Protein AF-A0A9X5UL87-F1 (afdb_monomer_lite)

Structure (mmCIF, N/CA/C/O backbone):
data_AF-A0A9X5UL87-F1
#
_entry.id   AF-A0A9X5UL87-F1
#
loop_
_atom_site.group_PDB
_atom_site.id
_atom_site.type_symbol
_atom_site.label_atom_id
_atom_site.label_alt_id
_atom_site.label_comp_id
_atom_site.label_asym_id
_atom_site.label_entity_id
_atom_site.label_seq_id
_atom_site.pdbx_PDB_ins_code
_atom_site.Cartn_x
_atom_site.Cartn_y
_atom_site.Cartn_z
_atom_site.occupancy
_atom_site.B_iso_or_equiv
_atom_site.auth_seq_id
_atom_site.auth_comp_id
_atom_site.auth_asym_id
_atom_site.auth_atom_id
_atom_site.pdbx_PDB_model_num
ATOM 1 N N . MET A 1 1 ? -12.322 -50.185 -25.690 1.00 37.03 1 MET A N 1
ATOM 2 C CA . MET A 1 1 ? -13.194 -49.139 -26.268 1.00 37.03 1 MET A CA 1
ATOM 3 C C . MET A 1 1 ? -13.090 -47.911 -25.379 1.00 37.03 1 MET A C 1
ATOM 5 O O . MET A 1 1 ? -13.527 -47.987 -24.242 1.00 37.03 1 MET A O 1
ATOM 9 N N . ALA A 1 2 ? -12.448 -46.835 -25.837 1.00 36.19 2 ALA A N 1
ATOM 10 C CA . ALA A 1 2 ? -12.404 -45.565 -25.109 1.00 36.19 2 ALA A CA 1
ATOM 11 C C . ALA A 1 2 ? -13.392 -44.598 -25.771 1.00 36.19 2 ALA A C 1
ATOM 13 O O . ALA A 1 2 ? -13.341 -44.404 -26.987 1.00 36.19 2 ALA A O 1
ATOM 14 N N . ALA A 1 3 ? -14.325 -44.059 -24.988 1.00 36.12 3 ALA A N 1
ATOM 15 C CA . ALA A 1 3 ? -15.314 -43.102 -25.463 1.00 36.12 3 ALA A CA 1
ATOM 16 C C . ALA A 1 3 ? -14.637 -41.765 -25.804 1.00 36.12 3 ALA A C 1
ATOM 18 O O . ALA A 1 3 ? -13.800 -41.264 -25.054 1.00 36.12 3 ALA A O 1
ATOM 19 N N . ARG A 1 4 ? -14.998 -41.203 -26.957 1.00 33.50 4 ARG A N 1
ATOM 20 C CA . ARG A 1 4 ? -14.526 -39.903 -27.443 1.00 33.50 4 ARG A C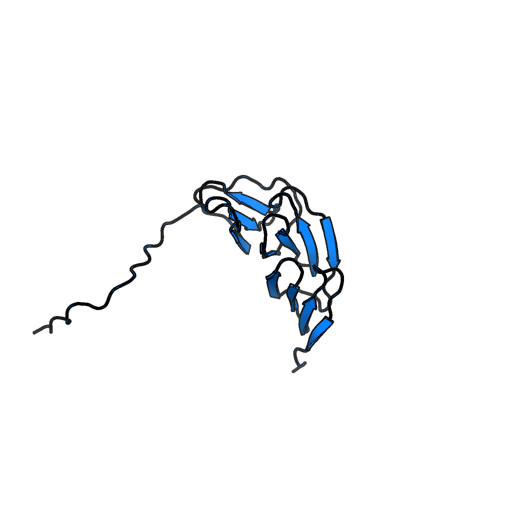A 1
ATOM 21 C C . ARG A 1 4 ? -15.288 -38.788 -26.704 1.00 33.50 4 ARG A C 1
ATOM 23 O O . ARG A 1 4 ? -16.514 -38.878 -26.646 1.00 33.50 4 ARG A O 1
ATOM 30 N N . PRO A 1 5 ? -14.626 -37.755 -26.153 1.00 36.09 5 PRO A N 1
ATOM 31 C CA . PRO A 1 5 ? -15.331 -36.637 -25.530 1.00 36.09 5 PRO A CA 1
ATOM 32 C C . PRO A 1 5 ? -16.023 -35.747 -26.589 1.00 36.09 5 PRO A C 1
ATOM 34 O O . PRO A 1 5 ? -15.552 -35.692 -27.733 1.00 36.09 5 PRO A O 1
ATOM 37 N N . PRO A 1 6 ? -17.142 -35.079 -26.240 1.00 34.50 6 PRO A N 1
ATOM 38 C CA . PRO A 1 6 ? -17.893 -34.214 -27.153 1.00 34.50 6 PRO A CA 1
ATOM 39 C C . PRO A 1 6 ? -17.120 -32.922 -27.485 1.00 34.50 6 PRO A C 1
ATOM 41 O O . PRO A 1 6 ? -16.303 -32.482 -26.671 1.00 34.50 6 PRO A O 1
ATOM 44 N N . PRO A 1 7 ? -17.345 -32.313 -28.666 1.00 46.94 7 PRO A N 1
ATOM 45 C CA . PRO A 1 7 ? -16.691 -31.068 -29.039 1.00 46.94 7 PRO A CA 1
ATOM 46 C C . PRO A 1 7 ? -17.372 -29.866 -28.362 1.00 46.94 7 PRO A C 1
ATOM 48 O O . PRO A 1 7 ? -18.576 -29.872 -28.122 1.00 46.94 7 PRO A O 1
ATOM 51 N N . ASP A 1 8 ? -16.564 -28.840 -28.101 1.00 53.56 8 ASP A N 1
ATOM 52 C CA . ASP A 1 8 ? -16.964 -27.447 -27.852 1.00 53.56 8 ASP A CA 1
ATOM 53 C C . ASP A 1 8 ? -17.429 -27.062 -26.438 1.00 53.56 8 ASP A C 1
ATOM 55 O O . ASP A 1 8 ? -18.505 -26.512 -26.220 1.00 53.56 8 ASP A O 1
ATOM 59 N N . SER A 1 9 ? -16.526 -27.210 -25.466 1.00 40.38 9 SER A N 1
ATOM 60 C CA . SER A 1 9 ? -16.458 -26.264 -24.340 1.00 40.38 9 SER A CA 1
ATOM 61 C C . SER A 1 9 ? -15.297 -25.291 -24.585 1.00 40.38 9 SER A C 1
ATOM 63 O O . SER A 1 9 ? -14.179 -25.762 -24.817 1.00 40.38 9 SER A O 1
ATOM 65 N N . PRO A 1 10 ? -15.502 -23.958 -24.555 1.00 45.50 10 PRO A N 1
ATOM 66 C CA . PRO A 1 10 ? -14.418 -23.001 -24.730 1.00 45.50 10 PRO A CA 1
ATOM 67 C C . PRO A 1 10 ? -13.469 -23.109 -23.535 1.00 45.50 10 PRO A C 1
ATOM 69 O O . PRO A 1 10 ? -13.695 -22.542 -22.469 1.00 45.50 10 PRO A O 1
ATOM 72 N N . SER A 1 11 ? -12.390 -23.871 -23.697 1.00 50.38 11 SER A N 1
ATOM 73 C CA . SER A 1 11 ? -11.294 -23.881 -22.741 1.00 50.38 11 SER A CA 1
ATOM 74 C C . SER A 1 11 ? -10.592 -22.531 -22.848 1.00 50.38 11 SER A C 1
ATOM 76 O O . SER A 1 11 ? -9.784 -22.326 -23.758 1.00 50.38 11 SER A O 1
ATOM 78 N N . HIS A 1 12 ? -10.886 -21.602 -21.942 1.00 58.31 12 HIS A N 1
ATOM 79 C CA . HIS A 1 12 ? -10.011 -20.460 -21.715 1.00 58.31 12 HIS A CA 1
ATOM 80 C C . HIS A 1 12 ? -8.723 -21.028 -21.106 1.00 58.31 12 HIS A C 1
ATOM 82 O O . HIS A 1 12 ? -8.578 -21.177 -19.896 1.00 58.31 12 HIS A O 1
ATOM 88 N N . ARG A 1 13 ? -7.819 -21.499 -21.971 1.00 59.19 13 ARG A N 1
ATOM 89 C CA . ARG A 1 13 ? -6.486 -21.928 -21.566 1.00 59.19 13 ARG A CA 1
ATOM 90 C C . ARG A 1 13 ? -5.709 -20.665 -21.242 1.00 59.19 13 ARG A C 1
ATOM 92 O O . ARG A 1 13 ? -5.029 -20.117 -22.101 1.00 59.19 13 ARG A O 1
ATOM 99 N N . SER A 1 14 ? -5.824 -20.206 -20.003 1.00 66.25 14 SER A N 1
ATOM 100 C CA . SER A 1 14 ? -4.857 -19.277 -19.434 1.00 66.25 14 SER A CA 1
ATOM 101 C C . SER A 1 14 ? -3.515 -20.007 -19.394 1.00 66.25 14 SER A C 1
ATOM 103 O O . SER A 1 14 ? -3.271 -20.838 -18.520 1.00 66.25 14 SER A O 1
ATOM 105 N N . SER A 1 15 ? -2.671 -19.783 -20.401 1.00 75.94 15 SER A N 1
ATOM 106 C CA . SER A 1 15 ? -1.294 -20.259 -20.370 1.00 75.94 15 SER A CA 1
ATOM 107 C C . SER A 1 15 ? -0.514 -19.371 -19.412 1.00 75.94 15 SER A C 1
ATOM 109 O O . SER A 1 15 ? -0.384 -18.169 -19.645 1.00 75.94 15 SER A O 1
ATOM 111 N N . TRP A 1 16 ? 0.002 -19.956 -18.340 1.00 80.38 16 TRP A N 1
ATOM 112 C CA . TRP A 1 16 ? 0.928 -19.272 -17.450 1.00 80.38 16 TRP A CA 1
ATOM 113 C C . TRP A 1 16 ? 2.284 -19.124 -18.142 1.00 80.38 16 TRP A C 1
ATOM 115 O O . TRP A 1 16 ? 2.810 -20.093 -18.690 1.00 80.38 16 TRP A O 1
ATOM 125 N N . ALA A 1 17 ? 2.850 -17.919 -18.106 1.00 82.31 17 ALA A N 1
ATOM 126 C CA . ALA A 1 17 ? 4.230 -17.667 -18.500 1.00 82.31 17 ALA A CA 1
ATOM 127 C C . ALA A 1 17 ? 5.068 -17.435 -17.240 1.00 82.31 17 ALA A C 1
ATOM 129 O O . ALA A 1 17 ? 4.665 -16.692 -16.346 1.00 82.31 17 ALA A O 1
ATOM 130 N N . THR A 1 18 ? 6.233 -18.073 -17.159 1.00 87.00 18 THR A N 1
ATOM 131 C CA . THR A 1 18 ? 7.168 -17.839 -16.056 1.00 87.00 18 THR A CA 1
ATOM 132 C C . THR A 1 18 ? 7.807 -16.458 -16.210 1.00 87.00 18 THR A C 1
ATOM 134 O O . THR A 1 18 ? 8.446 -16.185 -17.225 1.00 87.00 18 THR A O 1
ATOM 137 N N . GLY A 1 19 ? 7.617 -15.595 -15.210 1.00 86.88 19 GLY A N 1
ATOM 138 C CA . GLY A 1 19 ? 8.302 -14.306 -15.084 1.00 86.88 19 GLY A CA 1
ATOM 139 C C . GLY A 1 19 ? 9.601 -14.406 -14.279 1.00 86.88 19 GLY A C 1
ATOM 140 O O . GLY A 1 19 ? 10.198 -15.478 -14.148 1.00 86.88 19 GLY A O 1
ATOM 141 N N . ALA A 1 20 ? 10.033 -13.281 -13.715 1.00 92.94 20 ALA A N 1
ATOM 142 C CA . ALA A 1 20 ? 11.195 -13.216 -12.840 1.00 92.94 20 ALA A CA 1
ATOM 143 C C . ALA A 1 20 ? 11.026 -14.088 -11.585 1.00 92.94 20 ALA A C 1
ATOM 145 O O . ALA A 1 20 ? 9.933 -14.231 -11.036 1.00 92.94 20 ALA A O 1
ATOM 146 N N . ARG A 1 21 ? 12.144 -14.605 -11.069 1.00 93.69 21 ARG A N 1
ATOM 147 C CA . ARG A 1 21 ? 12.209 -15.151 -9.708 1.00 93.69 21 ARG A CA 1
ATOM 148 C C . ARG A 1 21 ? 12.545 -14.030 -8.731 1.00 93.69 21 ARG A C 1
ATOM 150 O O . ARG A 1 21 ? 13.605 -13.423 -8.845 1.00 93.69 21 ARG A O 1
ATOM 157 N N . ILE A 1 22 ? 11.665 -13.795 -7.765 1.00 94.88 22 ILE A N 1
ATOM 158 C CA . ILE A 1 22 ? 11.828 -12.787 -6.717 1.00 94.88 22 ILE A CA 1
ATOM 159 C C . ILE A 1 22 ? 11.237 -13.313 -5.406 1.00 94.88 22 ILE A C 1
ATOM 161 O O . ILE A 1 22 ? 10.209 -13.987 -5.414 1.00 94.88 22 ILE A O 1
ATOM 165 N N . ALA A 1 23 ? 11.899 -13.029 -4.284 1.00 95.44 23 ALA A N 1
ATOM 166 C CA . ALA A 1 23 ? 11.384 -13.325 -2.949 1.00 95.44 23 ALA A CA 1
ATOM 167 C C . ALA A 1 23 ? 10.402 -12.221 -2.535 1.00 95.44 23 ALA A C 1
ATOM 169 O O . ALA A 1 23 ? 10.740 -11.353 -1.731 1.00 95.44 23 ALA A O 1
ATOM 170 N N . ALA A 1 24 ? 9.231 -12.214 -3.175 1.00 96.81 24 ALA A N 1
ATOM 171 C CA . ALA A 1 24 ? 8.197 -11.227 -2.917 1.00 96.81 24 ALA A CA 1
ATOM 172 C C . ALA A 1 24 ? 7.170 -11.734 -1.900 1.00 96.81 24 ALA A C 1
ATOM 174 O O . ALA A 1 24 ? 6.767 -12.896 -1.977 1.00 96.81 24 ALA A O 1
ATOM 175 N N . ALA A 1 25 ? 6.741 -10.869 -0.979 1.00 97.25 25 ALA A N 1
ATOM 176 C CA . ALA A 1 25 ? 5.600 -11.161 -0.108 1.00 97.25 25 ALA A CA 1
ATOM 177 C C . ALA A 1 25 ? 4.267 -10.765 -0.767 1.00 97.25 25 ALA A C 1
ATOM 179 O O . ALA A 1 25 ? 3.266 -11.452 -0.585 1.00 97.25 25 ALA A O 1
ATOM 180 N N . ASP A 1 26 ? 4.276 -9.697 -1.564 1.00 98.06 26 ASP A N 1
ATOM 181 C CA . ASP A 1 26 ? 3.124 -9.167 -2.289 1.00 98.06 26 ASP A CA 1
ATOM 182 C C . ASP A 1 26 ? 3.556 -8.540 -3.628 1.00 98.06 26 ASP A C 1
ATOM 184 O O . ASP A 1 26 ? 4.724 -8.172 -3.817 1.00 98.06 26 ASP A O 1
ATOM 188 N N . ILE A 1 27 ? 2.612 -8.417 -4.563 1.00 97.19 27 ILE A N 1
ATOM 189 C CA . ILE A 1 27 ? 2.798 -7.778 -5.866 1.00 97.19 27 ILE A CA 1
ATOM 190 C C . ILE A 1 27 ? 1.588 -6.906 -6.224 1.00 97.19 27 ILE A C 1
ATOM 192 O O . ILE A 1 27 ? 0.446 -7.349 -6.162 1.00 97.19 27 ILE A O 1
ATOM 196 N N . ALA A 1 28 ? 1.840 -5.681 -6.684 1.00 98.00 28 ALA A N 1
ATOM 197 C CA . ALA A 1 28 ? 0.809 -4.760 -7.156 1.00 98.00 28 ALA A CA 1
ATOM 198 C C . ALA A 1 28 ? 1.082 -4.323 -8.598 1.00 98.00 28 ALA A C 1
ATOM 200 O O . ALA A 1 28 ? 2.213 -3.990 -8.959 1.00 98.00 28 ALA A O 1
ATOM 201 N N . ALA A 1 29 ? 0.039 -4.301 -9.426 1.00 97.94 29 ALA A N 1
ATOM 202 C CA . ALA A 1 29 ? 0.099 -3.759 -10.779 1.00 97.94 29 ALA A CA 1
ATOM 203 C C . ALA A 1 29 ? -0.292 -2.279 -10.782 1.00 97.94 29 ALA A C 1
ATOM 205 O O . ALA A 1 29 ? -1.169 -1.868 -10.023 1.00 97.94 29 ALA A O 1
ATOM 206 N N . SER A 1 30 ? 0.327 -1.487 -11.657 1.00 98.19 30 SER A N 1
ATOM 207 C CA . SER A 1 30 ? -0.095 -0.104 -11.852 1.00 98.19 30 SER A CA 1
ATOM 208 C C . SER A 1 30 ? -1.503 -0.048 -12.458 1.00 98.19 30 SER A C 1
ATOM 210 O O . SER A 1 30 ? -1.778 -0.747 -13.438 1.00 98.19 30 SER A O 1
ATOM 212 N N . PRO A 1 31 ? -2.389 0.825 -11.946 1.00 97.38 31 PRO A N 1
ATOM 213 C CA . PRO A 1 31 ? -3.724 1.008 -12.511 1.00 97.38 31 PRO A CA 1
ATOM 214 C C . PRO A 1 31 ? -3.703 1.689 -13.890 1.00 97.38 31 PRO A C 1
ATOM 216 O O . PRO A 1 31 ? -4.683 1.616 -14.630 1.00 97.38 31 PRO A O 1
ATOM 219 N N . THR A 1 32 ? -2.597 2.345 -14.260 1.00 97.25 32 THR A N 1
ATOM 220 C CA . THR A 1 32 ? -2.480 3.137 -15.497 1.00 97.25 32 THR A CA 1
ATOM 221 C C . THR A 1 32 ? -1.448 2.600 -16.489 1.00 97.25 32 THR A C 1
ATOM 223 O O . THR A 1 32 ? -1.493 2.975 -17.658 1.00 97.25 32 THR A O 1
ATOM 226 N N . ASP A 1 33 ? -0.539 1.716 -16.065 1.00 97.62 33 ASP A N 1
ATOM 227 C CA . ASP A 1 33 ? 0.493 1.117 -16.920 1.00 97.62 33 ASP A CA 1
ATOM 228 C C . ASP A 1 33 ? 0.553 -0.406 -16.733 1.00 97.62 33 ASP A C 1
ATOM 230 O O . ASP A 1 33 ? 0.988 -0.924 -15.710 1.00 97.62 33 ASP A O 1
ATOM 234 N N . ARG A 1 34 ? 0.172 -1.154 -17.773 1.00 96.00 34 ARG A N 1
ATOM 235 C CA . ARG A 1 34 ? 0.105 -2.626 -17.731 1.00 96.00 34 ARG A CA 1
ATOM 236 C C . ARG A 1 34 ? 1.468 -3.315 -17.608 1.00 96.00 34 ARG A C 1
ATOM 238 O O . ARG A 1 34 ? 1.508 -4.522 -17.381 1.00 96.00 34 ARG A O 1
ATOM 245 N N . THR A 1 35 ? 2.566 -2.599 -17.830 1.00 97.06 35 THR A N 1
ATOM 246 C CA . THR A 1 35 ? 3.928 -3.143 -17.743 1.00 97.06 35 THR A CA 1
ATOM 247 C C . THR A 1 35 ? 4.599 -2.849 -16.408 1.00 97.06 35 THR A C 1
ATOM 249 O O . THR A 1 35 ? 5.583 -3.511 -16.069 1.00 97.06 35 THR A O 1
ATOM 252 N N . LEU A 1 36 ? 4.055 -1.899 -15.645 1.00 97.94 36 LEU A N 1
ATOM 253 C CA . LEU A 1 36 ? 4.594 -1.471 -14.367 1.00 97.94 36 LEU A CA 1
ATOM 254 C C . LEU A 1 36 ? 4.030 -2.325 -13.229 1.00 97.94 36 LEU A C 1
ATOM 256 O O . LEU A 1 36 ? 2.839 -2.260 -12.925 1.00 97.94 36 LEU A O 1
ATOM 260 N N . LEU A 1 37 ? 4.903 -3.097 -12.581 1.00 98.25 37 LEU A N 1
ATOM 261 C CA . LEU A 1 37 ? 4.583 -3.887 -11.391 1.00 98.25 37 LEU A CA 1
ATOM 262 C C . LEU A 1 37 ? 5.514 -3.508 -10.239 1.00 98.25 37 LEU A C 1
ATOM 264 O O . LEU A 1 37 ? 6.685 -3.191 -10.451 1.00 98.25 37 LEU A O 1
ATOM 268 N N . LEU A 1 38 ? 5.013 -3.614 -9.016 1.00 98.38 38 LEU A N 1
ATOM 269 C CA . LEU A 1 38 ? 5.778 -3.451 -7.786 1.00 98.38 38 LEU A CA 1
ATOM 270 C C . LEU A 1 38 ? 5.731 -4.738 -6.978 1.00 98.38 38 LEU A C 1
ATOM 272 O O . LEU A 1 38 ? 4.674 -5.348 -6.886 1.00 98.38 38 LEU A O 1
ATOM 276 N N . ALA A 1 39 ? 6.853 -5.133 -6.387 1.00 98.31 39 ALA A N 1
ATOM 277 C CA . ALA A 1 39 ? 6.954 -6.326 -5.554 1.00 98.31 39 ALA A CA 1
ATOM 278 C C . ALA A 1 39 ? 7.590 -5.984 -4.205 1.00 98.31 39 ALA A C 1
ATOM 280 O O . ALA A 1 39 ? 8.654 -5.361 -4.159 1.00 98.31 39 ALA A O 1
ATOM 281 N N . THR A 1 40 ? 6.961 -6.387 -3.104 1.00 98.31 40 THR A N 1
ATOM 282 C CA . THR A 1 40 ? 7.508 -6.156 -1.763 1.00 98.31 40 THR A CA 1
ATOM 283 C C . THR A 1 40 ? 8.608 -7.158 -1.451 1.00 98.31 40 THR A C 1
ATOM 285 O O . THR A 1 40 ? 8.433 -8.354 -1.643 1.00 98.31 40 THR A O 1
ATOM 288 N N . THR A 1 41 ? 9.757 -6.693 -0.967 1.00 97.62 41 THR A N 1
ATOM 289 C CA . THR A 1 41 ? 10.890 -7.552 -0.597 1.00 97.62 41 THR A CA 1
ATOM 290 C C . THR A 1 41 ? 11.449 -7.143 0.760 1.00 97.62 41 THR A C 1
ATOM 292 O O . THR A 1 41 ? 11.203 -6.036 1.239 1.00 97.62 41 THR A O 1
ATOM 295 N N . GLU A 1 42 ? 12.303 -7.986 1.337 1.00 96.25 42 GLU A N 1
ATOM 296 C CA . GLU A 1 42 ? 13.056 -7.673 2.562 1.00 96.25 42 GLU A CA 1
ATOM 297 C C . GLU A 1 42 ? 13.944 -6.414 2.448 1.00 96.25 42 GLU A C 1
ATOM 299 O O . GLU A 1 42 ? 14.378 -5.873 3.460 1.00 96.25 42 GLU A O 1
ATOM 304 N N . ARG A 1 43 ? 14.232 -5.942 1.224 1.00 95.88 43 ARG A N 1
ATOM 305 C CA . ARG A 1 43 ? 15.083 -4.766 0.958 1.00 95.88 43 ARG A CA 1
ATOM 306 C C . ARG A 1 43 ? 14.291 -3.519 0.565 1.00 95.88 43 ARG A C 1
ATOM 308 O O . ARG A 1 43 ? 14.903 -2.504 0.246 1.00 95.88 43 ARG A O 1
ATOM 315 N N . GLY A 1 44 ? 12.962 -3.608 0.540 1.00 97.12 44 GLY A N 1
ATOM 316 C CA . GLY A 1 44 ? 12.062 -2.565 0.052 1.00 97.12 44 GLY A CA 1
ATOM 317 C C . GLY A 1 44 ? 11.239 -3.013 -1.154 1.00 97.12 44 GLY A C 1
ATOM 318 O O . GLY A 1 44 ? 11.171 -4.200 -1.481 1.00 97.12 44 GLY A O 1
ATOM 319 N N . VAL A 1 45 ? 10.602 -2.059 -1.829 1.00 98.19 45 VAL A N 1
ATOM 320 C CA . VAL A 1 45 ? 9.711 -2.332 -2.966 1.00 98.19 45 VAL A CA 1
ATOM 321 C C . VAL A 1 45 ? 10.491 -2.312 -4.283 1.00 98.19 45 VAL A C 1
ATOM 323 O O . VAL A 1 45 ? 10.998 -1.271 -4.696 1.00 98.19 45 VAL A O 1
ATOM 326 N N . ALA A 1 46 ? 10.604 -3.471 -4.931 1.00 98.25 46 ALA A N 1
ATOM 327 C CA . ALA A 1 46 ? 11.239 -3.642 -6.235 1.00 98.25 46 ALA A CA 1
ATOM 328 C C . ALA A 1 46 ? 10.270 -3.277 -7.370 1.00 98.25 46 ALA A C 1
ATOM 330 O O . ALA A 1 46 ? 9.057 -3.438 -7.229 1.00 98.25 46 ALA A O 1
ATOM 331 N N . THR A 1 47 ? 10.796 -2.832 -8.512 1.00 98.12 47 THR A N 1
ATOM 332 C CA . THR A 1 47 ? 9.982 -2.338 -9.636 1.00 98.12 47 THR A CA 1
ATOM 333 C C . THR A 1 47 ? 10.269 -3.117 -10.908 1.00 98.12 47 THR A C 1
ATOM 335 O O . THR A 1 47 ? 11.424 -3.275 -11.292 1.00 98.12 47 THR A O 1
ATOM 338 N N . SER A 1 48 ? 9.224 -3.549 -11.602 1.00 98.19 48 SER A N 1
ATOM 339 C CA . SER A 1 48 ? 9.293 -4.052 -12.972 1.00 98.19 48 SER A CA 1
ATOM 340 C C . SER A 1 48 ? 8.650 -3.048 -13.917 1.00 98.19 48 SER A C 1
ATOM 342 O O . SER A 1 48 ? 7.604 -2.501 -13.597 1.00 98.19 48 SER A O 1
ATOM 344 N N . THR A 1 49 ? 9.251 -2.839 -15.084 1.00 97.75 49 THR A N 1
ATOM 345 C CA . THR A 1 49 ? 8.695 -2.033 -16.187 1.00 97.75 49 THR A CA 1
ATOM 346 C C . THR A 1 49 ? 8.485 -2.873 -17.448 1.00 97.75 49 THR A C 1
ATOM 348 O O . THR A 1 49 ? 8.384 -2.348 -18.552 1.00 97.75 49 THR A O 1
ATOM 351 N N . ASP A 1 50 ? 8.517 -4.198 -17.314 1.00 97.19 50 ASP A N 1
ATOM 352 C CA . ASP A 1 50 ? 8.450 -5.148 -18.423 1.00 97.19 50 ASP A CA 1
ATOM 353 C C . ASP A 1 50 ? 7.423 -6.261 -18.169 1.00 97.19 50 ASP A C 1
ATOM 355 O O . ASP A 1 50 ? 7.517 -7.349 -18.744 1.00 97.19 50 ASP A O 1
ATOM 359 N N . GLY A 1 51 ? 6.419 -5.986 -17.331 1.00 95.81 51 GLY A N 1
ATOM 360 C CA . GLY A 1 51 ? 5.343 -6.920 -17.004 1.00 95.81 51 GLY A CA 1
ATOM 361 C C . GLY A 1 51 ? 5.805 -8.100 -16.150 1.00 95.81 51 GLY A C 1
ATOM 362 O O . GLY A 1 51 ? 5.293 -9.206 -16.306 1.00 95.81 51 GLY A O 1
ATOM 363 N N . GLY A 1 52 ? 6.793 -7.886 -15.279 1.00 96.69 52 GLY A N 1
ATOM 364 C CA . GLY A 1 52 ? 7.291 -8.884 -14.334 1.00 96.69 52 GLY A CA 1
ATOM 365 C C . GLY A 1 52 ? 8.315 -9.856 -14.915 1.00 96.69 52 GLY A C 1
ATOM 366 O O . GLY A 1 52 ? 8.582 -10.888 -14.298 1.00 96.69 52 GLY A O 1
ATOM 367 N N . ARG A 1 53 ? 8.897 -9.563 -16.086 1.00 96.12 53 ARG A N 1
ATOM 368 C CA . ARG A 1 53 ? 9.987 -10.377 -16.657 1.00 96.12 53 ARG A CA 1
ATOM 369 C C . ARG A 1 53 ? 11.302 -10.112 -15.932 1.00 96.12 53 ARG A C 1
ATOM 371 O O . ARG A 1 53 ? 12.071 -11.047 -15.721 1.00 96.12 53 ARG A O 1
ATOM 378 N N . THR A 1 54 ? 11.526 -8.874 -15.501 1.00 96.88 54 THR A N 1
ATOM 379 C CA . THR A 1 54 ? 12.634 -8.463 -14.638 1.00 96.88 54 THR A CA 1
ATOM 380 C C . THR A 1 54 ? 12.159 -7.474 -13.573 1.00 96.88 54 THR A C 1
ATOM 382 O O . THR A 1 54 ? 11.155 -6.785 -13.751 1.00 96.88 54 THR A O 1
ATOM 385 N N . PHE A 1 55 ? 12.879 -7.410 -12.450 1.00 97.94 55 PHE A N 1
ATOM 386 C CA . PHE A 1 55 ? 12.665 -6.419 -11.396 1.00 97.94 55 PHE A CA 1
ATOM 387 C C . PHE A 1 55 ? 13.985 -5.720 -11.074 1.00 97.94 55 PHE A C 1
ATOM 389 O O . PHE A 1 55 ? 14.993 -6.370 -10.789 1.00 97.94 55 PHE A O 1
ATOM 396 N N . ALA A 1 56 ? 13.966 -4.393 -11.104 1.00 97.31 56 ALA A N 1
ATOM 397 C CA . ALA A 1 56 ? 15.039 -3.553 -10.607 1.00 97.31 56 ALA A CA 1
ATOM 398 C C . ALA A 1 56 ? 15.035 -3.535 -9.066 1.00 97.31 56 ALA A C 1
ATOM 400 O O . ALA A 1 56 ? 13.969 -3.667 -8.452 1.00 97.31 56 ALA A O 1
ATOM 401 N N . PRO A 1 57 ? 16.206 -3.356 -8.426 1.00 95.25 57 PRO A N 1
ATOM 402 C CA . PRO A 1 57 ? 16.288 -3.252 -6.975 1.00 95.25 57 PRO A CA 1
ATOM 403 C C . PRO A 1 57 ? 15.465 -2.062 -6.443 1.00 95.25 57 PRO A C 1
ATOM 405 O O . PRO A 1 57 ? 15.254 -1.088 -7.174 1.00 95.25 57 PRO A O 1
ATOM 408 N N . PRO A 1 58 ? 15.026 -2.114 -5.172 1.00 95.50 58 PRO A N 1
ATOM 409 C CA . PRO A 1 58 ? 14.265 -1.032 -4.562 1.00 95.50 58 PRO A CA 1
ATOM 410 C C . PRO A 1 58 ? 14.989 0.315 -4.602 1.00 95.50 58 PRO A C 1
ATOM 412 O O . PRO A 1 58 ? 16.193 0.398 -4.357 1.00 95.50 58 PRO A O 1
ATOM 415 N N . ARG A 1 59 ? 14.233 1.385 -4.870 1.00 94.31 59 ARG A N 1
ATOM 416 C CA . ARG A 1 59 ? 14.733 2.774 -4.817 1.00 94.31 59 ARG A CA 1
ATOM 417 C C . ARG A 1 59 ? 14.772 3.337 -3.395 1.00 94.31 59 ARG A C 1
ATOM 419 O O . ARG A 1 59 ? 15.496 4.291 -3.134 1.00 94.31 59 ARG A O 1
ATOM 426 N N . SER A 1 60 ? 13.996 2.737 -2.497 1.00 92.75 60 SER A N 1
ATOM 427 C CA . SER A 1 60 ? 13.930 3.044 -1.072 1.00 92.75 60 SER A CA 1
ATOM 428 C C . SER A 1 60 ? 14.111 1.759 -0.267 1.00 92.75 60 SER A C 1
ATOM 430 O O . SER A 1 60 ? 13.662 0.694 -0.692 1.00 92.75 60 SER A O 1
ATOM 432 N N . SER A 1 61 ? 14.718 1.870 0.915 1.00 93.69 61 SER A N 1
ATOM 433 C CA . SER A 1 61 ? 14.816 0.787 1.899 1.00 93.69 61 SER A CA 1
ATOM 434 C C . SER A 1 61 ? 13.555 0.628 2.757 1.00 93.69 61 SER A C 1
ATOM 436 O O . SER A 1 61 ? 13.530 -0.208 3.657 1.00 93.69 61 SER A O 1
ATOM 438 N N . THR A 1 62 ? 12.503 1.419 2.511 1.00 94.50 62 THR A N 1
ATOM 439 C CA . THR A 1 62 ? 11.206 1.252 3.177 1.00 94.50 62 THR A CA 1
ATOM 440 C C . THR A 1 62 ? 10.590 -0.090 2.785 1.00 94.50 62 THR A C 1
ATOM 442 O O . THR A 1 62 ? 10.156 -0.281 1.648 1.00 94.50 62 THR A O 1
ATOM 445 N N . VAL A 1 63 ? 10.551 -1.016 3.741 1.00 97.06 63 VAL A N 1
ATOM 446 C CA . VAL A 1 63 ? 9.926 -2.331 3.590 1.00 97.06 63 VAL A CA 1
ATOM 447 C C . VAL A 1 63 ? 8.425 -2.203 3.822 1.00 97.06 63 VAL A C 1
ATOM 449 O O . VAL A 1 63 ? 7.998 -1.644 4.826 1.00 97.06 63 VAL A O 1
ATOM 452 N N . GLN A 1 64 ? 7.644 -2.745 2.893 1.00 97.94 64 GLN A N 1
ATOM 453 C CA . GLN A 1 64 ? 6.197 -2.905 3.012 1.00 97.94 64 GLN A CA 1
ATOM 454 C C . GLN A 1 64 ? 5.884 -4.398 3.000 1.00 97.94 64 GLN A C 1
ATOM 456 O O . GLN A 1 64 ? 6.594 -5.157 2.344 1.00 97.94 64 GLN A O 1
ATOM 461 N N . LEU A 1 65 ? 4.847 -4.826 3.713 1.00 98.06 65 LEU A N 1
ATOM 462 C CA . LEU A 1 65 ? 4.326 -6.187 3.613 1.00 98.06 65 LEU A CA 1
ATOM 463 C C . LEU A 1 65 ? 3.287 -6.265 2.492 1.00 98.06 65 LEU A C 1
ATOM 465 O O . LEU A 1 65 ? 3.430 -7.092 1.594 1.00 98.06 65 LEU A O 1
ATOM 469 N N . PHE A 1 66 ? 2.305 -5.362 2.528 1.00 98.62 66 PHE A N 1
ATOM 470 C CA . PHE A 1 66 ? 1.202 -5.291 1.570 1.00 98.62 66 PHE A CA 1
ATOM 471 C C . PHE A 1 66 ? 1.244 -4.005 0.750 1.00 98.62 66 PHE A C 1
ATOM 473 O O . PHE A 1 66 ? 1.674 -2.960 1.251 1.00 98.62 66 PHE A O 1
ATOM 480 N N . LEU A 1 67 ? 0.736 -4.073 -0.479 1.00 98.69 67 LEU A N 1
ATOM 481 C CA . LEU A 1 67 ? 0.534 -2.944 -1.377 1.00 98.69 67 LEU A CA 1
ATOM 482 C C . LEU A 1 67 ? -0.920 -2.887 -1.856 1.00 98.69 67 LEU A C 1
ATOM 484 O O . LEU A 1 67 ? -1.508 -3.893 -2.237 1.00 98.69 67 LEU A O 1
ATOM 488 N N . ALA A 1 68 ? -1.483 -1.684 -1.918 1.00 98.56 68 ALA A N 1
ATOM 489 C CA . ALA A 1 68 ? -2.760 -1.437 -2.581 1.00 98.56 68 ALA A CA 1
ATOM 490 C C . ALA A 1 68 ? -2.633 -0.209 -3.482 1.00 98.56 68 ALA A C 1
ATOM 492 O O . ALA A 1 68 ? -2.248 0.860 -3.012 1.00 9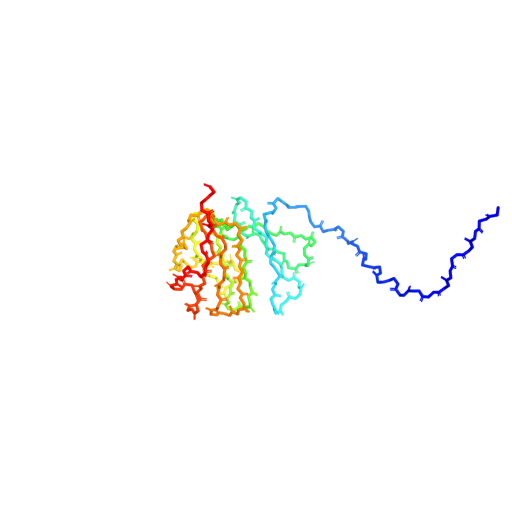8.56 68 ALA A O 1
ATOM 493 N N . TRP A 1 69 ? -2.936 -0.356 -4.776 1.00 98.38 69 TRP A N 1
ATOM 494 C CA . TRP A 1 69 ? -2.699 0.690 -5.779 1.00 98.38 69 TRP A CA 1
ATOM 495 C C . TRP A 1 69 ? -3.973 1.077 -6.554 1.00 98.38 69 TRP A C 1
ATOM 497 O O . TRP A 1 69 ? -4.070 0.819 -7.755 1.00 98.38 69 TRP A O 1
ATOM 507 N N . PRO A 1 70 ? -4.975 1.677 -5.883 1.00 97.94 70 PRO A N 1
ATOM 508 C CA . PRO A 1 70 ? -6.259 2.033 -6.492 1.00 97.94 70 PRO A CA 1
ATOM 509 C C . PRO A 1 70 ? -6.138 3.098 -7.593 1.00 97.94 70 PRO A C 1
ATOM 511 O O . PRO A 1 70 ? -6.923 3.083 -8.539 1.00 97.94 70 PRO A O 1
ATOM 514 N N . ALA A 1 71 ? -5.157 4.004 -7.502 1.00 96.94 71 ALA A N 1
ATOM 515 C CA . ALA A 1 71 ? -4.927 5.061 -8.487 1.00 96.94 71 ALA A CA 1
ATOM 516 C C . ALA A 1 71 ? -3.445 5.444 -8.588 1.00 96.94 71 ALA A C 1
ATOM 518 O O . ALA A 1 71 ? -2.674 5.230 -7.656 1.00 96.94 71 ALA A O 1
ATOM 519 N N . ALA A 1 72 ? -3.035 6.058 -9.703 1.00 94.75 72 ALA A N 1
ATOM 520 C CA . ALA A 1 72 ? -1.633 6.410 -9.954 1.00 94.75 72 ALA A CA 1
ATOM 521 C C . ALA A 1 72 ? -1.007 7.282 -8.842 1.00 94.75 72 ALA A C 1
ATOM 523 O O . ALA A 1 72 ? 0.166 7.106 -8.522 1.00 94.75 72 ALA A O 1
ATOM 524 N N . SER A 1 73 ? -1.798 8.169 -8.232 1.00 92.94 73 SER A N 1
ATOM 525 C CA . SER A 1 73 ? -1.421 9.064 -7.126 1.00 92.94 73 SER A CA 1
ATOM 526 C C . SER A 1 73 ? -1.525 8.438 -5.732 1.00 92.94 73 SER A C 1
ATOM 528 O O . SER A 1 73 ? -1.108 9.067 -4.761 1.00 92.94 73 SER A O 1
ATOM 530 N N . ALA A 1 74 ? -2.094 7.238 -5.618 1.00 95.69 74 ALA A N 1
ATOM 531 C CA . ALA A 1 74 ? -2.470 6.627 -4.351 1.00 95.69 74 ALA A CA 1
ATOM 532 C C . ALA A 1 74 ? -1.980 5.177 -4.298 1.00 95.69 74 ALA A C 1
ATOM 534 O O . ALA A 1 74 ? -2.761 4.237 -4.413 1.00 95.69 74 ALA A O 1
ATOM 535 N N . LEU A 1 75 ? -0.668 4.989 -4.151 1.00 98.56 75 LEU A N 1
ATOM 536 C CA . LEU A 1 75 ? -0.102 3.696 -3.781 1.00 98.56 75 LEU A CA 1
ATOM 537 C C . LEU A 1 75 ? 0.036 3.635 -2.261 1.00 98.56 75 LEU A C 1
ATOM 539 O O . LEU A 1 75 ? 0.866 4.331 -1.680 1.00 98.56 75 LEU A O 1
ATOM 543 N N . TYR A 1 76 ? -0.736 2.770 -1.622 1.00 98.75 76 TYR A N 1
ATOM 544 C CA . TYR A 1 76 ? -0.629 2.494 -0.198 1.00 98.75 76 TYR A CA 1
ATOM 545 C C . TYR A 1 76 ? 0.289 1.308 0.062 1.00 98.75 76 TYR A C 1
ATOM 547 O O . TYR A 1 76 ? 0.285 0.325 -0.678 1.00 98.75 76 TYR A O 1
ATOM 555 N N . GLY A 1 77 ? 1.055 1.408 1.141 1.00 98.56 77 GLY A N 1
ATOM 556 C CA . GLY A 1 77 ? 1.927 0.364 1.649 1.00 98.56 77 GLY A CA 1
ATOM 557 C C . GLY A 1 77 ? 1.708 0.203 3.143 1.00 98.56 77 GLY A C 1
ATOM 558 O O . GLY A 1 77 ? 1.606 1.201 3.860 1.00 98.56 77 GLY A O 1
ATOM 559 N N . LEU A 1 78 ? 1.614 -1.042 3.595 1.00 98.56 78 LEU A N 1
ATOM 560 C CA . LEU A 1 78 ? 1.443 -1.382 5.002 1.00 98.56 78 LEU A CA 1
ATOM 561 C C . LEU A 1 78 ? 2.584 -2.292 5.443 1.00 98.56 78 LEU A C 1
ATOM 563 O O . LEU A 1 78 ? 2.771 -3.362 4.859 1.00 98.56 78 LEU A O 1
ATOM 567 N N . ASP A 1 79 ? 3.340 -1.883 6.460 1.00 97.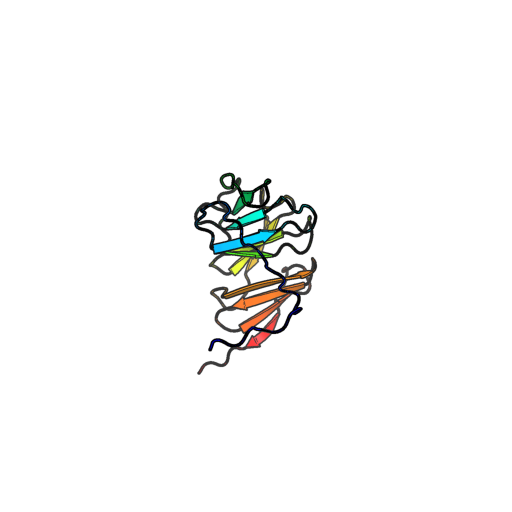69 79 ASP A N 1
ATOM 568 C CA . ASP A 1 79 ? 4.447 -2.683 6.990 1.00 97.69 79 ASP A CA 1
ATOM 569 C C . ASP A 1 79 ? 4.000 -3.698 8.060 1.00 97.69 79 ASP A C 1
ATOM 571 O O . ASP A 1 79 ? 2.850 -3.722 8.499 1.00 97.69 79 ASP A O 1
ATOM 575 N N . LEU A 1 80 ? 4.937 -4.544 8.504 1.00 95.62 80 LEU A N 1
ATOM 576 C CA . LEU A 1 80 ? 4.702 -5.590 9.512 1.00 95.62 80 LEU A CA 1
ATOM 577 C C . LEU A 1 80 ? 4.215 -5.059 10.870 1.00 95.62 80 LEU A C 1
ATOM 579 O O . LEU A 1 80 ? 3.651 -5.814 11.659 1.00 95.62 80 LEU A O 1
ATOM 583 N N . THR A 1 81 ? 4.455 -3.781 11.161 1.00 95.94 81 THR A N 1
ATOM 584 C CA . THR A 1 81 ? 4.057 -3.128 12.413 1.00 95.94 81 THR A CA 1
ATOM 585 C C . THR A 1 81 ? 2.694 -2.446 12.314 1.00 95.94 81 THR A C 1
ATOM 587 O O . THR A 1 81 ? 2.219 -1.889 13.302 1.00 95.94 81 THR A O 1
ATOM 590 N N . GLY A 1 82 ? 2.061 -2.479 11.136 1.00 97.44 82 GLY A N 1
ATOM 591 C CA . GLY A 1 82 ? 0.819 -1.764 10.863 1.00 97.44 82 GLY A CA 1
ATOM 592 C C . GLY A 1 82 ? 1.023 -0.296 10.493 1.00 97.44 82 GLY A C 1
ATOM 593 O O . GLY A 1 82 ? 0.050 0.456 10.459 1.00 97.44 82 GLY A O 1
ATOM 594 N N . MET A 1 83 ? 2.254 0.146 10.209 1.00 98.12 83 MET A N 1
ATOM 595 C CA . MET A 1 83 ? 2.490 1.500 9.707 1.00 98.12 83 MET A CA 1
ATOM 596 C C . MET A 1 83 ? 1.994 1.617 8.271 1.00 98.12 83 MET A C 1
ATOM 598 O O . MET A 1 83 ? 2.552 1.009 7.356 1.00 98.12 83 MET A O 1
ATOM 602 N N . LEU A 1 84 ? 0.984 2.456 8.074 1.00 98.69 84 LEU A N 1
ATOM 603 C CA . LEU A 1 84 ? 0.492 2.829 6.763 1.00 98.69 84 LEU A CA 1
ATOM 604 C C . LEU A 1 84 ? 1.344 3.965 6.199 1.00 98.69 84 LEU A C 1
ATOM 606 O O . LEU A 1 84 ? 1.559 5.001 6.836 1.00 98.69 84 LEU A O 1
ATOM 610 N N . SER A 1 85 ? 1.79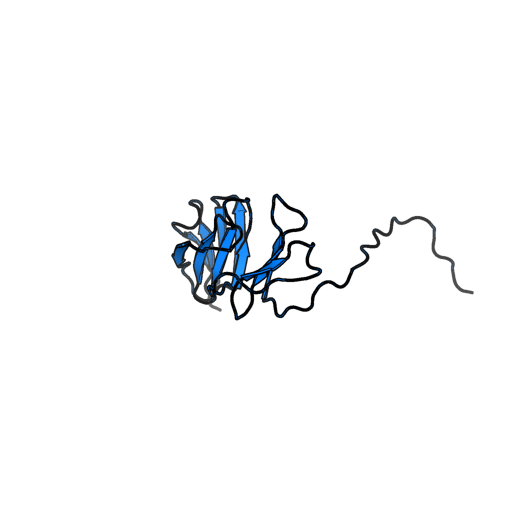7 3.795 4.966 1.00 98.62 85 SER A N 1
ATOM 611 C CA . SER A 1 85 ? 2.440 4.838 4.177 1.00 98.62 85 SER A CA 1
ATOM 612 C C . SER A 1 85 ? 1.775 4.963 2.813 1.00 98.62 85 SER A C 1
ATOM 614 O O . SER A 1 85 ? 1.196 4.009 2.301 1.00 98.62 85 SER A O 1
ATOM 616 N N . VAL A 1 86 ? 1.887 6.141 2.209 1.00 98.50 86 VAL A N 1
ATOM 617 C CA . VAL A 1 86 ? 1.408 6.421 0.855 1.00 98.50 86 VAL A CA 1
ATOM 618 C C . VAL A 1 86 ? 2.556 6.909 -0.018 1.00 98.50 86 VAL A C 1
ATOM 620 O O . VAL A 1 86 ? 3.451 7.622 0.442 1.00 98.50 86 VAL A O 1
ATOM 623 N N . SER A 1 87 ? 2.522 6.522 -1.283 1.00 98.19 87 SER A N 1
ATOM 624 C CA . SER A 1 87 ? 3.422 6.965 -2.334 1.00 98.19 87 SER A CA 1
ATOM 625 C C . SER A 1 87 ? 2.602 7.524 -3.495 1.00 98.19 87 SER A C 1
ATOM 627 O O . SER A 1 87 ? 1.603 6.936 -3.909 1.00 98.19 87 SER A O 1
ATOM 629 N N . ALA A 1 88 ? 3.053 8.660 -4.026 1.00 97.00 88 ALA A N 1
ATOM 630 C CA . ALA A 1 88 ? 2.489 9.297 -5.217 1.00 97.00 88 ALA A CA 1
ATOM 631 C C . ALA A 1 88 ? 3.397 9.133 -6.454 1.00 97.00 88 ALA A C 1
ATOM 633 O O . ALA A 1 88 ? 3.127 9.705 -7.506 1.00 97.00 88 ALA A O 1
ATOM 634 N N . ASP A 1 89 ? 4.495 8.384 -6.322 1.00 9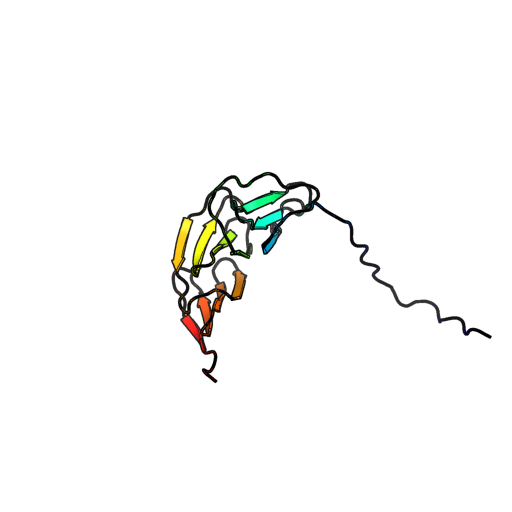6.38 89 ASP A N 1
ATOM 635 C CA . ASP A 1 89 ? 5.561 8.242 -7.318 1.00 96.38 89 ASP A CA 1
ATOM 636 C C . ASP A 1 89 ? 5.943 6.768 -7.549 1.00 96.38 89 ASP A C 1
ATOM 638 O O . ASP A 1 89 ? 7.110 6.425 -7.750 1.00 96.38 89 ASP A O 1
ATOM 642 N N . ALA A 1 90 ? 4.933 5.890 -7.529 1.00 95.88 90 ALA A N 1
ATOM 643 C CA . ALA A 1 90 ? 5.067 4.454 -7.787 1.00 95.88 90 ALA A CA 1
ATOM 644 C C . ALA A 1 90 ? 6.086 3.748 -6.868 1.00 95.88 90 ALA A C 1
ATOM 646 O O . ALA A 1 90 ? 6.845 2.878 -7.298 1.00 95.88 90 ALA A O 1
ATOM 647 N N . GLY A 1 91 ? 6.103 4.122 -5.589 1.00 95.81 91 GLY A N 1
ATOM 648 C CA . GLY A 1 91 ? 6.911 3.485 -4.551 1.00 95.81 91 GLY A CA 1
ATOM 649 C C . GLY A 1 91 ? 8.356 3.974 -4.484 1.00 95.81 91 GLY A C 1
ATOM 650 O O . GLY A 1 91 ? 9.148 3.391 -3.738 1.00 95.81 91 GLY A O 1
ATOM 651 N N . ALA A 1 92 ? 8.716 5.026 -5.230 1.00 94.94 92 ALA A N 1
ATOM 652 C CA . ALA A 1 92 ? 10.047 5.619 -5.149 1.00 94.94 92 ALA A CA 1
ATOM 653 C C . ALA A 1 92 ? 10.257 6.349 -3.814 1.00 94.94 92 ALA A C 1
ATOM 655 O O . ALA A 1 92 ? 11.323 6.218 -3.208 1.00 94.94 92 ALA A O 1
ATOM 656 N N . THR A 1 93 ? 9.235 7.049 -3.319 1.00 96.75 93 THR A N 1
ATOM 657 C CA . THR A 1 93 ? 9.211 7.666 -1.993 1.00 96.75 93 THR A CA 1
ATOM 658 C C . THR A 1 93 ? 7.925 7.329 -1.245 1.00 96.75 93 THR A C 1
ATOM 660 O O . THR A 1 93 ? 6.880 7.065 -1.836 1.00 96.75 93 THR A O 1
ATOM 663 N N . TRP A 1 94 ? 8.017 7.311 0.086 1.00 97.88 94 TRP A N 1
ATOM 664 C CA . TRP A 1 94 ? 6.930 6.907 0.974 1.00 97.88 94 TRP A CA 1
ATOM 665 C C . TRP A 1 94 ? 6.739 7.939 2.076 1.00 97.88 94 TRP A C 1
ATOM 667 O O . TRP A 1 94 ? 7.678 8.280 2.796 1.00 97.88 94 TRP A O 1
ATOM 677 N N . LYS A 1 95 ? 5.504 8.408 2.238 1.00 98.00 95 LYS A N 1
ATOM 678 C CA . LYS A 1 95 ? 5.093 9.279 3.335 1.00 98.00 95 LYS A CA 1
ATOM 679 C C . LYS A 1 95 ? 4.270 8.473 4.330 1.00 98.00 95 LYS A C 1
ATOM 681 O O . LYS A 1 95 ? 3.259 7.889 3.959 1.00 98.00 95 LYS A O 1
ATOM 686 N N . ARG A 1 96 ? 4.674 8.483 5.600 1.00 98.12 96 ARG A N 1
ATOM 687 C CA . ARG A 1 96 ? 3.902 7.871 6.692 1.00 98.12 96 ARG A CA 1
ATOM 688 C C . ARG A 1 96 ? 2.568 8.600 6.860 1.00 98.12 96 ARG A C 1
ATOM 690 O O . ARG A 1 96 ? 2.541 9.832 6.835 1.00 98.12 96 ARG A O 1
ATOM 697 N N . VAL A 1 97 ? 1.494 7.839 7.036 1.00 98.38 97 VAL A N 1
ATOM 698 C CA . VAL A 1 97 ? 0.130 8.354 7.217 1.00 98.38 97 VAL A CA 1
ATOM 699 C C . VAL A 1 97 ? -0.307 8.150 8.663 1.00 98.38 97 VAL A C 1
ATOM 701 O O . VAL A 1 97 ? -0.517 9.121 9.385 1.00 98.38 97 VAL A O 1
ATOM 704 N N . SER A 1 98 ? -0.391 6.895 9.100 1.00 9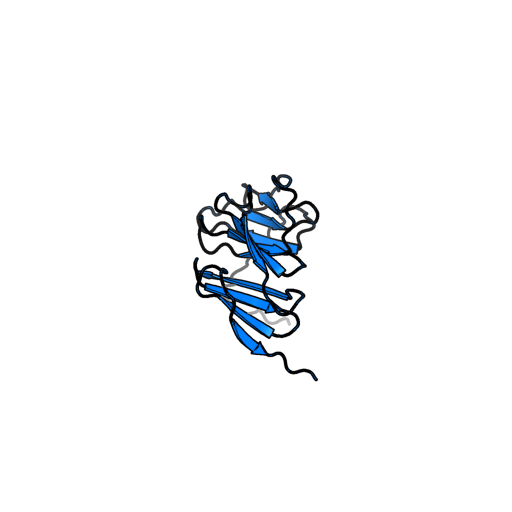8.56 98 SER A N 1
ATOM 705 C CA . SER A 1 98 ? -0.874 6.506 10.426 1.00 98.56 98 SER A CA 1
ATOM 706 C C . SER A 1 98 ? -0.392 5.095 10.783 1.00 98.56 98 SER A C 1
ATOM 708 O O . SER A 1 98 ? 0.254 4.425 9.976 1.00 98.56 98 SER A O 1
ATOM 710 N N . THR A 1 99 ? -0.698 4.636 11.996 1.00 98.38 99 THR A N 1
ATOM 711 C CA . THR A 1 99 ? -0.575 3.222 12.372 1.00 98.38 99 THR A CA 1
ATOM 712 C C . THR A 1 99 ? -1.974 2.635 12.483 1.00 98.38 99 THR A C 1
ATOM 714 O O . THR A 1 99 ? -2.798 3.172 13.226 1.00 98.38 99 THR A O 1
ATOM 717 N N . ILE A 1 100 ? -2.243 1.533 11.787 1.00 97.75 100 ILE A N 1
ATOM 718 C CA . ILE A 1 100 ? -3.514 0.815 11.910 1.00 97.75 100 ILE A CA 1
ATOM 719 C C . ILE A 1 100 ? -3.554 0.115 13.283 1.00 97.75 100 ILE A C 1
ATOM 721 O O . ILE A 1 100 ? -2.586 -0.564 13.639 1.00 97.75 100 ILE A O 1
ATOM 725 N N . PRO A 1 101 ? -4.629 0.265 14.080 1.00 95.88 101 PRO A N 1
ATOM 726 C CA . PRO A 1 101 ? -4.748 -0.438 15.356 1.00 95.88 101 PRO A CA 1
ATOM 727 C C . PRO A 1 101 ? -4.955 -1.954 15.174 1.00 95.88 101 PRO A C 1
ATOM 729 O O . PRO A 1 101 ? -5.235 -2.430 14.079 1.00 95.88 101 PRO A O 1
ATOM 732 N N . GLY A 1 102 ? -4.851 -2.720 16.262 1.00 92.56 102 GLY A N 1
ATOM 733 C CA . GLY A 1 102 ? -5.158 -4.160 16.255 1.00 92.56 102 GLY A CA 1
ATOM 734 C C . GLY A 1 102 ? -3.974 -5.090 15.969 1.00 92.56 102 GLY A C 1
ATOM 735 O O . GLY A 1 102 ? -4.133 -6.307 15.891 1.00 92.56 102 GLY A O 1
ATOM 736 N N . GLY A 1 103 ? -2.764 -4.538 15.854 1.00 91.00 103 GLY A N 1
ATOM 737 C CA . GLY A 1 103 ? -1.528 -5.315 15.767 1.00 91.00 103 GLY A CA 1
ATOM 738 C C . GLY A 1 103 ? -1.254 -5.869 14.371 1.00 91.00 103 GLY A C 1
ATOM 739 O O . GLY A 1 103 ? -1.546 -5.218 13.372 1.00 91.00 103 GLY A O 1
ATOM 740 N N . GLY A 1 104 ? -0.646 -7.058 14.315 1.00 92.25 104 GLY A N 1
ATOM 741 C CA . GLY A 1 104 ? -0.065 -7.642 13.104 1.00 92.25 104 GLY A CA 1
ATOM 742 C C . GLY A 1 104 ? -1.047 -7.670 11.928 1.00 92.25 104 GLY A C 1
ATOM 743 O O . GLY A 1 104 ? -2.049 -8.390 12.014 1.00 92.25 104 GLY A O 1
ATOM 744 N N . PRO A 1 105 ? -0.780 -6.919 10.844 1.00 96.19 105 PRO A N 1
ATOM 745 C CA . PRO A 1 105 ? -1.617 -6.940 9.654 1.00 96.19 105 PRO A CA 1
ATOM 746 C C . PRO A 1 105 ? -1.633 -8.323 9.004 1.00 96.19 105 PRO A C 1
ATOM 748 O O . PRO A 1 105 ? -0.586 -8.938 8.809 1.00 96.19 105 PRO A O 1
ATOM 751 N N . GLN A 1 106 ? -2.821 -8.795 8.641 1.00 97.12 106 GLN A N 1
ATOM 752 C CA . GLN A 1 106 ? -3.034 -10.086 7.980 1.00 97.12 106 GLN A CA 1
ATOM 753 C C . GLN A 1 106 ? -3.485 -9.936 6.527 1.00 97.12 106 GLN A C 1
ATOM 755 O O . GLN A 1 106 ? -3.190 -10.796 5.700 1.00 97.12 106 GLN A O 1
ATOM 760 N N . ALA A 1 107 ? -4.187 -8.849 6.213 1.00 97.81 107 ALA A N 1
ATOM 761 C CA . ALA A 1 107 ? -4.558 -8.476 4.856 1.00 97.81 107 ALA A CA 1
ATOM 762 C C . ALA A 1 107 ? -4.796 -6.967 4.783 1.00 97.81 107 ALA A C 1
ATOM 764 O O . ALA A 1 107 ? -5.202 -6.343 5.766 1.00 97.81 107 ALA A O 1
ATOM 765 N N . PHE A 1 108 ? -4.586 -6.388 3.607 1.00 98.62 108 PHE A N 1
ATOM 766 C CA . PHE A 1 108 ? -4.813 -4.972 3.361 1.00 98.62 108 PHE A CA 1
ATOM 767 C C . PHE A 1 108 ? -5.284 -4.753 1.927 1.00 98.62 108 PHE A C 1
ATOM 769 O O . PHE A 1 108 ? -4.800 -5.399 1.000 1.00 98.62 108 PHE A O 1
ATOM 776 N N . THR A 1 109 ? -6.239 -3.849 1.743 1.00 98.50 109 THR A N 1
ATOM 777 C CA . THR A 1 109 ? -6.696 -3.436 0.420 1.00 98.50 109 THR A CA 1
ATOM 778 C C . THR A 1 109 ? -7.205 -1.999 0.445 1.00 98.50 109 THR A C 1
ATOM 780 O O . THR A 1 109 ? -7.558 -1.459 1.495 1.00 98.50 109 THR A O 1
ATOM 783 N N . ALA A 1 110 ? -7.264 -1.392 -0.732 1.00 98.38 110 ALA A N 1
ATOM 784 C CA . ALA A 1 110 ? -7.882 -0.099 -0.954 1.00 98.38 110 ALA A CA 1
ATOM 785 C C . ALA A 1 110 ? -9.005 -0.284 -1.972 1.00 98.38 110 ALA A C 1
ATOM 787 O O . ALA A 1 110 ? -8.781 -0.801 -3.068 1.00 98.38 110 ALA A O 1
ATOM 788 N N . VAL A 1 111 ? -10.212 0.114 -1.587 1.00 97.94 111 VAL A N 1
ATOM 789 C CA . VAL A 1 111 ? -11.398 0.076 -2.448 1.00 97.94 111 VAL A CA 1
ATOM 790 C C . VAL A 1 111 ? -11.323 1.200 -3.485 1.00 97.94 111 VAL A C 1
ATOM 792 O O . VAL A 1 111 ? -11.663 0.995 -4.647 1.00 97.94 111 VAL A O 1
ATOM 795 N N . ASP A 1 112 ? -10.835 2.367 -3.063 1.00 97.75 112 ASP A N 1
ATOM 796 C CA . ASP A 1 112 ? -10.557 3.550 -3.878 1.00 97.75 112 ASP A CA 1
ATOM 797 C C . ASP A 1 112 ? -9.455 4.405 -3.205 1.00 97.75 112 ASP A C 1
ATOM 799 O O . ASP A 1 112 ? -8.803 3.950 -2.264 1.00 97.75 112 ASP A O 1
ATOM 803 N N . GLU A 1 113 ? -9.212 5.629 -3.687 1.00 96.75 113 GLU A N 1
ATOM 804 C CA . GLU A 1 113 ? -8.184 6.537 -3.142 1.00 96.75 113 GLU A CA 1
ATOM 805 C C . GLU A 1 113 ? -8.426 6.975 -1.685 1.00 96.75 113 GLU A C 1
ATOM 807 O O . GLU A 1 113 ? -7.501 7.441 -1.033 1.00 96.75 113 GLU A O 1
ATOM 812 N N . GLY A 1 114 ? -9.648 6.886 -1.159 1.00 97.44 114 GLY A N 1
ATOM 813 C CA . GLY A 1 114 ? -9.990 7.328 0.196 1.00 97.44 114 GLY A CA 1
ATOM 814 C C . GLY A 1 114 ? -10.420 6.199 1.127 1.00 97.44 114 GLY A C 1
ATOM 815 O O . GLY A 1 114 ? -10.418 6.382 2.344 1.00 97.44 114 GLY A O 1
ATOM 816 N N . HIS A 1 115 ? -10.790 5.047 0.576 1.00 98.62 115 HIS A N 1
ATOM 817 C CA . HIS A 1 115 ? -11.421 3.963 1.310 1.00 98.62 115 HIS A CA 1
ATOM 818 C C . HIS A 1 115 ? -10.498 2.746 1.430 1.00 98.62 115 HIS A C 1
ATOM 820 O O . HIS A 1 115 ? -10.233 2.046 0.451 1.00 98.62 115 HIS A O 1
ATOM 826 N N . LEU A 1 116 ? -10.029 2.476 2.649 1.00 98.81 116 LEU A N 1
ATOM 827 C CA . LEU A 1 116 ? -9.076 1.410 2.957 1.00 98.81 116 LEU A CA 1
ATOM 828 C C . LEU A 1 116 ? -9.681 0.388 3.915 1.00 98.81 116 LEU A C 1
ATOM 830 O O . LEU A 1 116 ? -10.410 0.751 4.838 1.00 98.81 116 LEU A O 1
ATOM 834 N N . LEU A 1 117 ? -9.308 -0.877 3.740 1.00 98.69 117 LEU A N 1
ATOM 835 C CA . LEU A 1 117 ? -9.674 -1.974 4.629 1.00 98.69 117 LEU A CA 1
ATOM 836 C C . LEU A 1 117 ? -8.420 -2.738 5.046 1.00 98.69 117 LEU A C 1
ATOM 838 O O . LEU A 1 117 ? -7.588 -3.096 4.211 1.00 98.69 117 LEU A O 1
ATOM 842 N N . ALA A 1 118 ? -8.304 -3.020 6.338 1.00 98.50 118 ALA A N 1
ATOM 843 C CA . ALA A 1 118 ? -7.222 -3.817 6.897 1.00 98.50 118 ALA A CA 1
ATOM 844 C C . ALA A 1 118 ? -7.785 -4.875 7.840 1.00 98.50 118 ALA A C 1
ATOM 846 O O . ALA A 1 118 ? -8.553 -4.557 8.744 1.00 98.50 118 ALA A O 1
ATOM 847 N N . ALA A 1 119 ? -7.375 -6.124 7.648 1.00 98.06 119 ALA A N 1
ATOM 848 C CA . ALA A 1 119 ? -7.540 -7.162 8.652 1.00 98.06 119 ALA A CA 1
ATOM 849 C C . ALA A 1 119 ? -6.273 -7.204 9.508 1.00 98.06 119 ALA A C 1
ATOM 851 O O . ALA A 1 119 ? -5.160 -7.285 8.981 1.00 98.06 119 ALA A O 1
ATOM 852 N N . THR A 1 120 ? -6.442 -7.146 10.819 1.00 96.75 120 THR A N 1
ATOM 853 C CA . THR A 1 120 ? -5.373 -7.180 11.816 1.00 96.75 120 THR A CA 1
ATOM 854 C C . THR A 1 120 ? -5.607 -8.336 12.782 1.00 96.75 120 THR A C 1
ATOM 856 O O . THR A 1 120 ? -6.560 -9.102 12.636 1.00 96.75 120 THR A O 1
ATOM 859 N N . SER A 1 121 ? -4.715 -8.503 13.756 1.00 94.38 121 SER A N 1
ATOM 860 C CA . SER A 1 121 ? -4.777 -9.636 14.685 1.00 94.38 121 SER A CA 1
ATOM 861 C C . SER A 1 121 ? -6.014 -9.626 15.582 1.00 94.38 121 SER A C 1
ATOM 863 O O . SER A 1 121 ? -6.373 -10.680 16.097 1.00 94.38 121 SER A O 1
ATOM 865 N N . ASP A 1 122 ? -6.673 -8.478 15.762 1.00 94.56 122 ASP A N 1
ATOM 866 C CA . ASP A 1 122 ? -7.895 -8.390 16.559 1.00 94.56 122 ASP A CA 1
ATOM 867 C C . ASP A 1 122 ? -9.154 -8.073 15.736 1.00 94.56 122 ASP A C 1
ATOM 869 O O . ASP A 1 122 ? -10.257 -8.228 16.253 1.00 94.56 122 ASP A O 1
ATOM 873 N N . GLY A 1 123 ? -9.090 -7.659 14.471 1.00 96.44 123 GLY A N 1
ATOM 874 C CA . GLY A 1 123 ? -10.307 -7.236 13.779 1.00 96.44 123 GLY A CA 1
ATOM 875 C C . GLY A 1 123 ? -10.130 -6.752 12.354 1.00 96.44 123 GLY A C 1
ATOM 876 O O . GLY A 1 123 ? -9.047 -6.779 11.784 1.00 96.44 123 GLY A O 1
ATOM 877 N N . ILE A 1 124 ? -11.234 -6.280 11.782 1.00 98.00 124 ILE A N 1
ATOM 878 C CA . ILE A 1 124 ? -11.251 -5.545 10.520 1.00 98.00 124 ILE A CA 1
ATOM 879 C C . ILE A 1 124 ? -11.421 -4.063 10.830 1.00 98.00 124 ILE A C 1
ATOM 881 O O . ILE A 1 124 ? -12.351 -3.663 11.539 1.00 98.00 124 ILE A O 1
ATOM 885 N N . TYR A 1 125 ? -10.532 -3.261 10.263 1.00 98.62 125 TYR A N 1
ATOM 886 C CA . TYR A 1 125 ? -10.521 -1.812 10.340 1.00 98.62 125 TYR A CA 1
ATOM 887 C C . TYR A 1 125 ? -10.817 -1.207 8.973 1.00 98.62 125 TYR A C 1
ATOM 889 O O . TYR A 1 125 ? -10.317 -1.676 7.952 1.00 98.62 125 TYR A O 1
ATOM 897 N N . GLU A 1 126 ? -11.605 -0.140 8.973 1.00 98.75 126 GLU A N 1
ATOM 898 C CA . GLU A 1 126 ? -11.981 0.634 7.796 1.00 98.75 126 GLU A CA 1
ATOM 899 C C . GLU A 1 126 ? -11.542 2.086 7.973 1.00 98.75 126 GLU A C 1
ATOM 901 O O . GLU A 1 126 ? -11.740 2.686 9.033 1.00 98.75 126 GLU A O 1
ATOM 906 N N . SER A 1 127 ? -10.967 2.654 6.922 1.00 98.81 127 SER A N 1
ATOM 907 C CA . SER A 1 127 ? -10.757 4.091 6.784 1.00 98.81 127 SER A CA 1
ATOM 908 C C . SER A 1 127 ? -11.558 4.594 5.593 1.00 98.81 127 SER A C 1
ATOM 910 O O . SER A 1 127 ? -11.624 3.924 4.567 1.00 98.81 127 SER A O 1
ATOM 912 N N . ARG A 1 128 ? -12.141 5.787 5.722 1.00 98.62 128 ARG A N 1
ATOM 913 C CA . ARG A 1 128 ? -12.818 6.516 4.634 1.00 98.62 128 ARG A CA 1
ATOM 914 C C . ARG A 1 128 ? -12.174 7.880 4.364 1.00 98.62 128 ARG A C 1
ATOM 916 O O . ARG A 1 128 ? -12.783 8.745 3.743 1.00 98.62 128 ARG A O 1
ATOM 923 N N . ASP A 1 129 ? -10.963 8.077 4.876 1.00 98.44 129 ASP A N 1
ATOM 924 C CA . ASP A 1 129 ? -10.204 9.326 4.843 1.00 98.44 129 ASP A CA 1
ATOM 925 C C . ASP A 1 129 ? -8.734 9.092 4.452 1.00 98.44 129 ASP A C 1
ATOM 927 O O . ASP A 1 129 ? -7.815 9.702 5.001 1.00 98.44 129 ASP A O 1
ATOM 931 N N . ALA A 1 130 ? -8.511 8.196 3.484 1.00 98.19 130 ALA A N 1
ATOM 932 C CA . ALA A 1 130 ? -7.193 7.860 2.937 1.00 98.19 130 ALA A CA 1
ATOM 933 C C . ALA A 1 130 ? -6.202 7.343 3.999 1.00 98.19 130 ALA A C 1
ATOM 935 O O . ALA A 1 130 ? -4.986 7.523 3.885 1.00 98.19 130 ALA A O 1
ATOM 936 N N . GLY A 1 131 ? -6.725 6.691 5.039 1.00 98.25 131 GLY A N 1
ATOM 937 C CA . GLY A 1 131 ? -5.956 6.114 6.132 1.00 98.25 131 GLY A CA 1
ATOM 938 C C . GLY A 1 131 ? -5.577 7.093 7.233 1.00 98.25 131 GLY A C 1
ATOM 939 O O . GLY A 1 131 ? -4.784 6.725 8.100 1.00 98.25 131 GLY A O 1
ATOM 940 N N . ALA A 1 132 ? -6.100 8.322 7.227 1.00 98.44 132 ALA A N 1
ATOM 941 C CA . ALA A 1 132 ? -5.842 9.267 8.308 1.00 98.44 132 ALA A CA 1
ATOM 942 C C . ALA A 1 132 ? -6.419 8.759 9.640 1.00 98.44 132 ALA A C 1
ATOM 944 O O . ALA A 1 132 ? -5.756 8.864 10.674 1.00 98.44 132 ALA A O 1
ATOM 945 N N . THR A 1 133 ? -7.602 8.143 9.611 1.00 98.44 133 THR A N 1
ATOM 946 C CA . THR A 1 133 ? -8.218 7.476 10.760 1.00 98.44 133 THR A CA 1
ATOM 947 C C . THR A 1 133 ? -8.798 6.116 10.380 1.00 98.44 133 THR A C 1
ATOM 949 O O . THR A 1 133 ? -9.183 5.874 9.239 1.00 98.44 133 THR A O 1
ATOM 952 N N . PHE A 1 134 ? -8.851 5.207 11.356 1.00 98.50 134 PHE A N 1
ATOM 953 C CA . PHE A 1 134 ? -9.400 3.864 11.188 1.00 98.50 134 PHE A CA 1
ATOM 954 C C . PHE A 1 134 ? -10.441 3.570 12.264 1.00 98.50 134 PHE A C 1
ATOM 956 O O . PHE A 1 134 ? -10.203 3.789 13.452 1.00 98.50 134 PHE A O 1
ATOM 963 N N . THR A 1 135 ? -11.573 3.016 11.842 1.00 98.19 135 THR A N 1
ATOM 964 C CA . THR A 1 135 ? -12.639 2.522 12.717 1.00 98.19 135 THR A CA 1
ATOM 965 C C . THR A 1 135 ? -12.682 1.002 12.643 1.00 98.19 135 THR A C 1
ATOM 967 O O . THR A 1 135 ? -12.670 0.436 11.554 1.00 98.19 135 THR A O 1
ATOM 970 N N . ARG A 1 136 ? -12.744 0.320 13.792 1.00 97.81 136 ARG A N 1
ATOM 971 C CA . ARG A 1 136 ? -12.929 -1.138 13.832 1.00 97.81 136 ARG A CA 1
ATOM 972 C C . ARG A 1 136 ? -14.380 -1.461 13.482 1.00 97.81 136 ARG A C 1
ATOM 974 O O . ARG A 1 136 ? -15.280 -1.103 14.236 1.00 97.81 136 ARG A O 1
ATOM 981 N N . ILE A 1 137 ? -14.598 -2.128 12.354 1.00 97.44 137 ILE A N 1
ATOM 982 C CA . ILE A 1 137 ? -15.937 -2.482 11.855 1.00 97.44 137 ILE A CA 1
ATOM 983 C C . ILE A 1 137 ? -16.327 -3.924 12.169 1.00 97.44 137 ILE A C 1
ATOM 985 O O . ILE A 1 137 ? -17.510 -4.255 12.169 1.00 97.44 137 ILE A O 1
ATOM 989 N N . LEU A 1 138 ? -15.346 -4.776 12.474 1.00 95.56 138 LEU A N 1
ATOM 990 C CA . LEU A 1 138 ? -15.591 -6.143 12.917 1.00 95.56 138 LEU A CA 1
ATOM 991 C C . LEU A 1 138 ? -14.530 -6.570 13.939 1.00 95.56 138 LEU A C 1
ATOM 993 O O . LEU A 1 138 ? -13.347 -6.592 13.600 1.00 95.56 138 LEU A O 1
ATOM 997 N N . PRO A 1 139 ? -14.901 -6.925 15.178 1.00 90.69 139 PRO A N 1
ATOM 998 C CA . PRO A 1 139 ? -13.990 -7.608 16.083 1.00 90.69 139 PRO A CA 1
ATOM 999 C C . PRO A 1 139 ? -13.851 -9.086 15.701 1.00 90.69 139 PRO A C 1
ATOM 1001 O O . PRO A 1 139 ? -14.842 -9.751 15.400 1.00 90.69 139 PRO A O 1
ATOM 1004 N N . LEU A 1 140 ? -12.633 -9.620 15.758 1.00 85.25 140 LEU A N 1
ATOM 1005 C CA . LEU A 1 140 ? -12.422 -11.057 15.882 1.00 85.25 140 LEU A CA 1
ATOM 1006 C C . LEU A 1 140 ? -12.802 -11.447 17.312 1.00 85.25 140 LEU A C 1
ATOM 1008 O O . LEU A 1 140 ? -12.342 -10.828 18.271 1.00 85.25 140 LEU A O 1
ATOM 1012 N N . ALA A 1 141 ? -13.704 -12.419 17.448 1.00 72.62 141 ALA A N 1
ATOM 1013 C CA . ALA A 1 141 ? -14.053 -12.958 18.754 1.00 72.62 141 ALA A CA 1
ATOM 1014 C C . ALA A 1 141 ? -12.811 -13.617 19.363 1.00 72.62 141 ALA A C 1
ATOM 1016 O O . ALA A 1 141 ? -12.153 -14.418 18.694 1.00 72.62 141 ALA A O 1
ATOM 1017 N N . GLU A 1 142 ? -12.501 -13.293 20.618 1.00 64.56 142 GLU A N 1
ATOM 1018 C CA . GLU A 1 142 ? -11.578 -14.125 21.384 1.00 64.56 142 GLU A CA 1
ATOM 1019 C C . GLU A 1 142 ? -12.284 -15.459 21.655 1.00 64.56 142 GLU A C 1
ATOM 1021 O O . GLU A 1 142 ? -13.442 -15.475 22.086 1.00 64.56 142 GLU A O 1
ATOM 1026 N N . GLY A 1 143 ? -11.632 -16.556 21.263 1.00 56.28 143 GLY A N 1
ATOM 1027 C CA . GLY A 1 143 ? -12.134 -17.918 21.458 1.00 56.28 143 GLY A CA 1
ATOM 1028 C C . GLY A 1 143 ? -12.095 -18.374 22.909 1.00 56.28 143 GLY A C 1
ATOM 1029 O O . GLY A 1 143 ? -11.382 -17.744 23.720 1.00 56.28 143 GLY A O 1
#

pLDDT: mean 90.71, std 16.35, range [33.5, 98.81]

Secondary structure (DSSP, 8-state):
-PPPPPS-----------------S-EEE-SS-TT-EEEEETTEEEEESSSSS--BPPSS----SEEEEEETTEEEEE-TT-EEEEESSTTSS-EEEEE-SSSS--EEEESSSS-EEEE-SSEEEEESSTTSS-EEEEEPPP-

Foldseek 3Di:
DDDDDDDDDPPPPPDDDDADDDPFLDKDAAPVQQQWMWGFDCQFIWIGNGNRNDTDGALDSDGFNDWEHQHLQFIWGAHQFQFIWTDNHSRNDTDTQDRDPQGGWDDWYAPHQQWIWTDHNFAIWIGRGNVNDIDGPGTDDDD

Sequence (143 aa):
MAARPPPDSPSHRSSWATGARIAAADIAASPTDRTLLLATTERGVATSTDGGRTFAPPRSSTVQLFLAWPAASALYGLDLTGMLSVSADAGATWKRVSTIPGGGPQAFTAVDEGHLLAATSDGIYESRDAGATFTRILPLAEG

Radius of gyration: 18.85 Å; chains: 1; bounding box: 34×58×50 Å